Protein AF-A0AA38GXM6-F1 (afdb_monomer)

Sequence (173 aa):
MQRKKCAENCPLAPYFPADDPEKFEIVHRVFGTSNITKMLKSLDLTCLVLKSFNQEPRRSELKEQHMDVEDAKKQDTVKSLVYEATARMKDPVYGCTSVVNQLQEKITELESQLAATQEDLCNMFSQYDKLAFDFLMGTGSQDDHHVIPSIANTEQALYEEDPSLFWSPLWEA

pLDDT: mean 76.83, std 20.7, range [37.84, 98.0]

Nearest PDB structures (foldseek):
  6v4a-assembly1_E  TM=2.559E-01  e=4.379E-01  Desulfofustis sp. PB-SRB1
  6v4a-assembly1_B  TM=2.560E-01  e=5.604E-01  Desulfofustis sp. PB-SRB1

Organism: Taxus chinensis (NCBI:txid29808)

Structure (mmCIF, N/CA/C/O backbone):
data_AF-A0AA38GXM6-F1
#
_entry.id   AF-A0AA38GXM6-F1
#
loop_
_atom_site.group_PDB
_atom_site.id
_atom_site.type_symbol
_atom_site.label_atom_id
_atom_site.label_alt_id
_atom_site.label_comp_id
_atom_site.label_asym_id
_atom_site.label_entity_id
_atom_site.label_seq_id
_atom_site.pdbx_PDB_ins_code
_atom_site.Cartn_x
_atom_site.Cartn_y
_atom_site.Cartn_z
_atom_site.occupancy
_atom_site.B_iso_or_equiv
_atom_site.auth_seq_id
_atom_site.auth_comp_id
_atom_site.auth_asym_id
_atom_site.auth_atom_id
_atom_site.pdbx_PDB_model_num
ATOM 1 N N . MET A 1 1 ? 6.609 6.129 -21.019 1.00 62.03 1 MET A N 1
ATOM 2 C CA . MET A 1 1 ? 7.259 4.964 -21.673 1.00 62.03 1 MET A CA 1
ATOM 3 C C . MET A 1 1 ? 8.727 5.224 -21.990 1.00 62.03 1 MET A C 1
ATOM 5 O O . MET A 1 1 ? 9.062 6.312 -22.450 1.00 62.03 1 MET A O 1
ATOM 9 N N . GLN A 1 2 ? 9.601 4.233 -21.785 1.00 70.25 2 GLN A N 1
ATOM 10 C CA . GLN A 1 2 ? 10.976 4.315 -22.285 1.00 70.25 2 GLN A CA 1
ATOM 11 C C . GLN A 1 2 ? 11.001 3.997 -23.780 1.00 70.25 2 GLN A C 1
ATOM 13 O O . GLN A 1 2 ? 10.487 2.972 -24.205 1.00 70.25 2 GLN A O 1
ATOM 18 N N . ARG A 1 3 ? 11.634 4.856 -24.585 1.00 74.88 3 ARG A N 1
ATOM 19 C CA . ARG A 1 3 ? 11.785 4.651 -26.040 1.00 74.88 3 ARG A CA 1
ATOM 20 C C . ARG A 1 3 ? 12.883 3.635 -26.403 1.00 74.88 3 ARG A C 1
ATOM 22 O O . ARG A 1 3 ? 13.342 3.605 -27.540 1.00 74.88 3 ARG A O 1
ATOM 29 N N . LYS A 1 4 ? 13.353 2.841 -25.437 1.00 79.38 4 LYS A N 1
ATOM 30 C CA . LYS A 1 4 ? 14.380 1.813 -25.637 1.00 79.38 4 LYS A CA 1
ATOM 31 C C . LYS A 1 4 ? 13.706 0.460 -25.830 1.00 79.38 4 LYS A C 1
ATOM 33 O O . LYS A 1 4 ? 12.756 0.142 -25.124 1.00 79.38 4 LYS A O 1
ATOM 38 N N . LYS A 1 5 ? 14.216 -0.335 -26.772 1.00 80.44 5 LYS A N 1
ATOM 39 C CA . LYS A 1 5 ? 13.781 -1.725 -26.944 1.00 80.44 5 LYS A CA 1
ATOM 40 C C . LYS A 1 5 ? 14.176 -2.538 -25.706 1.00 80.44 5 LYS A C 1
ATOM 42 O O . LYS A 1 5 ? 15.284 -2.362 -25.198 1.00 80.44 5 LYS A O 1
ATOM 47 N N . CYS A 1 6 ? 13.282 -3.407 -25.233 1.00 82.44 6 CYS A N 1
ATOM 48 C CA . CYS A 1 6 ? 13.628 -4.377 -24.196 1.00 82.44 6 CYS A CA 1
ATOM 49 C C . CYS A 1 6 ? 14.636 -5.388 -24.757 1.00 82.44 6 CYS A C 1
ATOM 51 O O . CYS A 1 6 ? 14.491 -5.841 -25.891 1.00 82.44 6 CYS A O 1
ATOM 53 N N . ALA A 1 7 ? 15.657 -5.719 -23.965 1.00 85.12 7 ALA A N 1
ATOM 54 C CA . ALA A 1 7 ? 16.512 -6.867 -24.246 1.00 85.12 7 ALA A CA 1
ATOM 55 C C . ALA A 1 7 ? 15.719 -8.168 -24.038 1.00 85.12 7 ALA A C 1
ATOM 57 O O . ALA A 1 7 ? 14.748 -8.169 -23.280 1.00 85.12 7 ALA A O 1
ATOM 58 N N . GLU A 1 8 ? 16.163 -9.266 -24.657 1.00 82.00 8 GLU A N 1
ATOM 59 C CA . GLU A 1 8 ? 15.506 -10.582 -24.551 1.00 82.00 8 GLU A CA 1
ATOM 60 C C . GLU A 1 8 ? 15.342 -11.042 -23.089 1.00 82.00 8 GLU A C 1
ATOM 62 O O . GLU A 1 8 ? 14.318 -11.614 -22.741 1.00 82.00 8 GLU A O 1
ATOM 67 N N . ASN A 1 9 ? 16.275 -10.665 -22.204 1.00 86.00 9 ASN A N 1
ATOM 68 C CA . ASN A 1 9 ? 16.248 -10.978 -20.769 1.00 86.00 9 ASN A CA 1
ATOM 69 C C . ASN A 1 9 ? 15.983 -9.736 -19.899 1.00 86.00 9 ASN A C 1
ATOM 71 O O . ASN A 1 9 ? 16.732 -9.432 -18.967 1.00 86.00 9 ASN A O 1
ATOM 75 N N . CYS A 1 10 ? 14.957 -8.951 -20.233 1.00 87.88 10 CYS A N 1
ATOM 76 C CA . CYS A 1 10 ? 14.588 -7.782 -19.437 1.00 87.88 10 CYS A CA 1
ATOM 77 C C . CYS A 1 10 ? 14.055 -8.207 -18.050 1.00 87.88 10 CYS A C 1
ATOM 79 O O . CYS A 1 10 ? 13.019 -8.867 -17.987 1.00 87.88 10 CYS A O 1
ATOM 81 N N . PRO A 1 11 ? 14.669 -7.771 -16.930 1.00 86.69 11 PRO A N 1
ATOM 82 C CA . PRO A 1 11 ? 14.258 -8.193 -15.586 1.00 86.69 11 PRO A CA 1
ATOM 83 C C . PRO A 1 11 ? 12.898 -7.627 -15.153 1.00 86.69 11 PRO A C 1
ATOM 85 O O . PRO A 1 11 ? 12.370 -8.021 -14.123 1.00 86.69 11 PRO A O 1
ATOM 88 N N . LEU A 1 12 ? 12.348 -6.670 -15.904 1.00 89.88 12 LEU A N 1
ATOM 89 C CA . LEU A 1 12 ? 11.053 -6.051 -15.623 1.00 89.88 12 LEU A CA 1
ATOM 90 C C . LEU A 1 12 ? 9.917 -6.660 -16.454 1.00 89.88 12 LEU A C 1
ATOM 92 O O . LEU A 1 12 ? 8.762 -6.520 -16.068 1.00 89.88 12 LEU A O 1
ATOM 96 N N . ALA A 1 13 ? 10.225 -7.331 -17.570 1.00 90.19 13 ALA A N 1
ATOM 97 C CA . ALA A 1 13 ? 9.214 -7.813 -18.513 1.00 90.19 13 ALA A CA 1
ATOM 98 C C . ALA A 1 13 ? 8.182 -8.776 -17.892 1.00 90.19 13 ALA A C 1
ATOM 100 O O . ALA A 1 13 ? 7.000 -8.600 -18.181 1.00 90.19 13 ALA A O 1
ATOM 101 N N . PRO A 1 14 ? 8.556 -9.717 -17.000 1.00 91.31 14 PRO A N 1
ATOM 102 C CA . PRO A 1 14 ? 7.577 -10.603 -16.364 1.00 91.31 14 PRO A CA 1
ATOM 103 C C . PRO A 1 14 ? 6.567 -9.875 -15.465 1.00 91.31 14 PRO A C 1
ATOM 105 O O . PRO A 1 14 ? 5.453 -10.353 -15.281 1.00 91.31 14 PRO A O 1
ATOM 108 N N . TYR A 1 15 ? 6.942 -8.720 -14.904 1.00 91.94 15 TYR A N 1
ATOM 109 C CA . TYR A 1 15 ? 6.117 -7.986 -13.936 1.00 91.94 15 TYR A CA 1
ATOM 110 C C . TYR A 1 15 ? 5.392 -6.776 -14.547 1.00 91.94 15 TYR A C 1
ATOM 112 O O . TYR A 1 15 ? 4.468 -6.237 -13.939 1.00 91.94 15 TYR A O 1
ATOM 120 N N . PHE A 1 16 ? 5.802 -6.350 -15.745 1.00 92.75 16 PHE A N 1
ATOM 121 C CA . PHE A 1 16 ? 5.227 -5.230 -16.491 1.00 92.75 16 PHE A CA 1
ATOM 122 C C . PHE A 1 16 ? 4.929 -5.664 -17.938 1.00 92.75 16 PHE A C 1
ATOM 124 O O . PHE A 1 16 ? 5.702 -5.341 -18.847 1.00 92.75 16 PHE A O 1
ATOM 131 N N . PRO A 1 17 ? 3.839 -6.424 -18.161 1.00 91.06 17 PRO A N 1
ATOM 132 C CA . PRO A 1 17 ? 3.464 -6.896 -19.489 1.00 91.06 17 PRO A CA 1
ATOM 133 C C . PRO A 1 17 ? 3.032 -5.740 -20.399 1.00 91.06 17 PRO A C 1
ATOM 135 O O . PRO A 1 17 ? 2.558 -4.702 -19.939 1.00 91.06 17 PRO A O 1
ATOM 138 N N . ALA A 1 18 ? 3.161 -5.936 -21.712 1.00 89.00 18 ALA A N 1
ATOM 139 C CA . ALA A 1 18 ? 2.798 -4.924 -22.708 1.00 89.00 18 ALA A CA 1
ATOM 140 C C . ALA A 1 18 ? 1.288 -4.622 -22.758 1.00 89.00 18 ALA A C 1
ATOM 142 O O . ALA A 1 18 ? 0.909 -3.543 -23.210 1.00 89.00 18 ALA A O 1
ATOM 143 N N . ASP A 1 19 ? 0.454 -5.544 -22.269 1.00 93.44 19 ASP A N 1
ATOM 144 C CA . ASP A 1 19 ? -1.005 -5.399 -22.214 1.00 93.44 19 ASP A CA 1
ATOM 145 C C . ASP A 1 19 ? -1.462 -4.353 -21.186 1.00 93.44 19 ASP A C 1
ATOM 147 O O . ASP A 1 19 ? -2.580 -3.851 -21.269 1.00 93.44 19 ASP A O 1
ATOM 151 N N . ASP A 1 20 ? -0.595 -4.002 -20.230 1.00 91.19 20 ASP A N 1
ATOM 152 C CA . ASP A 1 20 ? -0.888 -3.034 -19.172 1.00 91.19 20 ASP A CA 1
ATOM 153 C C . ASP A 1 20 ? 0.246 -2.001 -19.022 1.00 91.19 20 ASP A C 1
ATOM 155 O O . ASP A 1 20 ? 1.047 -2.040 -18.076 1.00 91.19 20 ASP A O 1
ATOM 159 N N . PRO A 1 21 ? 0.359 -1.062 -19.980 1.00 91.94 21 PRO A N 1
ATOM 160 C CA . PRO A 1 21 ? 1.419 -0.061 -19.972 1.00 91.94 21 PRO A CA 1
ATOM 161 C C . PRO A 1 21 ? 1.263 0.976 -18.851 1.00 91.94 21 PRO A C 1
ATOM 163 O O . PRO A 1 21 ? 2.262 1.578 -18.439 1.00 91.94 21 PRO A O 1
ATOM 166 N N . GLU A 1 22 ? 0.041 1.188 -18.351 1.00 93.38 22 GLU A N 1
ATOM 167 C CA . GLU A 1 22 ? -0.257 2.190 -17.322 1.00 93.38 22 GLU A CA 1
ATOM 168 C C . GLU A 1 22 ? 0.436 1.856 -16.001 1.00 93.38 22 GLU A C 1
ATOM 170 O O . GLU A 1 22 ? 1.042 2.740 -15.384 1.00 93.38 22 GLU A O 1
ATOM 175 N N . LYS A 1 23 ? 0.450 0.573 -15.606 1.00 93.19 23 LYS A N 1
ATOM 176 C CA . LYS A 1 23 ? 1.189 0.111 -14.418 1.00 93.19 23 LYS A CA 1
ATOM 177 C C . LYS A 1 23 ? 2.644 0.553 -14.447 1.00 93.19 23 LYS A C 1
ATOM 179 O O . LYS A 1 23 ? 3.152 1.105 -13.470 1.00 93.19 23 LYS A O 1
ATOM 184 N N . PHE A 1 24 ? 3.324 0.324 -15.568 1.00 93.88 24 PHE A N 1
ATOM 185 C CA . PHE A 1 24 ? 4.723 0.713 -15.690 1.00 93.88 24 PHE A CA 1
ATOM 186 C C . PHE A 1 24 ? 4.885 2.231 -15.720 1.00 93.88 24 PHE A C 1
ATOM 188 O O . PHE A 1 24 ? 5.814 2.752 -15.109 1.00 93.88 24 PHE A O 1
ATOM 195 N N . GLU A 1 25 ? 3.999 2.956 -16.403 1.00 93.81 25 GLU A N 1
ATOM 196 C CA . GLU A 1 25 ? 4.067 4.413 -16.493 1.00 93.81 25 GLU A CA 1
ATOM 197 C C . GLU A 1 25 ? 3.964 5.096 -15.126 1.00 93.81 25 GLU A C 1
ATOM 199 O O . GLU A 1 25 ? 4.804 5.944 -14.803 1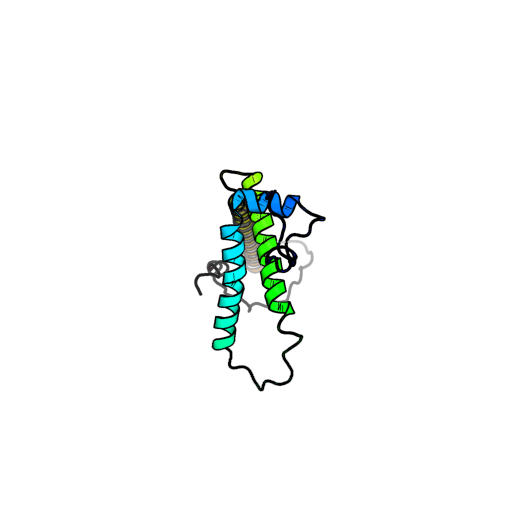.00 93.81 25 GLU A O 1
ATOM 204 N N . ILE A 1 26 ? 2.989 4.692 -14.312 1.00 95.12 26 ILE A N 1
ATOM 205 C CA . ILE A 1 26 ? 2.747 5.255 -12.980 1.00 95.12 26 ILE A CA 1
ATOM 206 C C . ILE A 1 26 ? 3.950 4.996 -12.065 1.00 95.12 26 ILE A C 1
ATOM 208 O O . ILE A 1 26 ? 4.509 5.931 -11.483 1.00 95.12 26 ILE A O 1
ATOM 212 N N . VAL A 1 27 ? 4.416 3.746 -11.991 1.00 96.38 27 VAL A N 1
ATOM 213 C CA . VAL A 1 27 ? 5.556 3.381 -11.134 1.00 96.38 27 VAL A CA 1
ATOM 214 C C . VAL A 1 27 ? 6.844 4.040 -11.626 1.00 96.38 27 VAL A C 1
ATOM 216 O O . VAL A 1 27 ? 7.626 4.557 -10.828 1.00 96.38 27 VAL A O 1
ATOM 219 N N . HIS A 1 28 ? 7.063 4.090 -12.941 1.00 95.19 28 HIS A N 1
ATOM 220 C CA . HIS A 1 28 ? 8.214 4.766 -13.532 1.00 95.19 28 HIS A CA 1
ATOM 221 C C . HIS A 1 28 ? 8.236 6.261 -13.214 1.00 95.19 28 HIS A C 1
ATOM 223 O O . HIS A 1 28 ? 9.307 6.807 -12.962 1.00 95.19 28 HIS A O 1
ATOM 229 N N . ARG A 1 29 ? 7.080 6.927 -13.222 1.00 95.12 29 ARG A N 1
ATOM 230 C CA . ARG A 1 29 ? 6.979 8.359 -12.930 1.00 95.12 29 ARG A CA 1
ATOM 231 C C . ARG A 1 29 ? 7.355 8.691 -11.486 1.00 95.12 29 ARG A C 1
ATOM 233 O O . ARG A 1 29 ? 7.991 9.714 -11.262 1.00 95.12 29 ARG A O 1
ATOM 240 N N . VAL A 1 30 ? 6.974 7.840 -10.536 1.00 96.50 30 VAL A N 1
ATOM 241 C CA . VAL A 1 30 ? 7.195 8.076 -9.100 1.00 96.50 30 VAL A CA 1
ATOM 242 C C . VAL A 1 30 ? 8.556 7.562 -8.633 1.00 96.50 30 VAL A C 1
ATOM 244 O O . VAL A 1 30 ? 9.269 8.264 -7.924 1.00 96.50 30 VAL A O 1
ATOM 247 N N . PHE A 1 31 ? 8.933 6.346 -9.029 1.00 95.81 31 PHE A N 1
ATOM 248 C CA . PHE A 1 31 ? 10.144 5.690 -8.533 1.00 95.81 31 PHE A CA 1
ATOM 249 C C . PHE A 1 31 ? 11.302 5.728 -9.532 1.00 95.81 31 PHE A C 1
ATOM 251 O O . PHE A 1 31 ? 12.460 5.737 -9.122 1.00 95.81 31 PHE A O 1
ATOM 258 N N . GLY A 1 32 ? 11.024 5.755 -10.836 1.00 94.62 32 GLY A N 1
ATOM 259 C CA . GLY A 1 32 ? 12.041 5.640 -11.883 1.00 94.62 32 GLY A CA 1
ATOM 260 C C . GLY A 1 32 ? 12.584 4.214 -12.050 1.00 94.62 32 GLY A C 1
ATOM 261 O O . GLY A 1 32 ? 12.679 3.431 -11.105 1.00 94.62 32 GLY A O 1
ATOM 262 N N . THR A 1 33 ? 13.003 3.854 -13.269 1.00 91.94 33 THR A N 1
ATOM 263 C CA . THR A 1 33 ? 13.425 2.471 -13.585 1.00 91.94 33 THR A CA 1
ATOM 264 C C . THR A 1 33 ? 14.599 1.967 -12.767 1.00 91.94 33 THR A C 1
ATOM 266 O O . THR A 1 33 ? 14.654 0.783 -12.437 1.00 91.94 33 THR A O 1
ATOM 269 N N . SER A 1 34 ? 15.552 2.844 -12.451 1.00 92.94 34 SER A N 1
ATOM 270 C CA . SER A 1 34 ? 16.747 2.462 -11.699 1.00 92.94 34 SER A CA 1
ATOM 271 C C . SER A 1 34 ? 16.391 2.011 -10.286 1.00 92.94 34 SER A C 1
ATOM 273 O O . SER A 1 34 ? 16.932 1.014 -9.818 1.00 92.94 34 SER A O 1
ATOM 275 N N . ASN A 1 35 ? 15.457 2.700 -9.628 1.00 94.88 35 ASN A N 1
ATOM 276 C CA . ASN A 1 35 ? 15.040 2.346 -8.275 1.00 94.88 35 ASN A CA 1
ATOM 277 C C . ASN A 1 35 ? 14.177 1.088 -8.284 1.00 94.88 35 ASN A C 1
ATOM 279 O O . ASN A 1 35 ? 14.442 0.192 -7.492 1.00 94.88 35 ASN A O 1
ATOM 283 N N . ILE A 1 36 ? 13.239 0.962 -9.232 1.00 94.06 36 ILE A N 1
ATOM 284 C CA . ILE A 1 36 ? 12.435 -0.263 -9.404 1.00 94.06 36 ILE A CA 1
ATOM 285 C C . ILE A 1 36 ? 13.353 -1.481 -9.561 1.00 94.06 36 ILE A C 1
ATOM 287 O O . ILE A 1 36 ? 13.223 -2.466 -8.842 1.00 94.06 36 ILE A O 1
ATOM 291 N N . THR A 1 37 ? 14.348 -1.386 -10.447 1.00 92.00 37 THR A N 1
ATOM 292 C CA . THR A 1 37 ? 15.298 -2.482 -10.691 1.00 92.00 37 THR A CA 1
ATOM 293 C C . THR A 1 37 ? 16.134 -2.803 -9.451 1.00 92.00 37 THR A C 1
ATOM 295 O O . THR A 1 37 ? 16.398 -3.972 -9.185 1.00 92.00 37 THR A O 1
ATOM 298 N N . LYS A 1 38 ? 16.566 -1.790 -8.685 1.00 92.50 38 LYS A N 1
ATOM 299 C CA . LYS A 1 38 ? 17.303 -1.997 -7.428 1.00 92.50 38 LYS A CA 1
ATOM 300 C C . LYS A 1 38 ? 16.444 -2.701 -6.376 1.00 92.50 38 LYS A C 1
ATOM 302 O O . LYS A 1 38 ? 16.920 -3.662 -5.788 1.00 92.50 38 LYS A O 1
ATOM 307 N N . MET A 1 39 ? 15.198 -2.262 -6.189 1.00 93.00 39 MET A N 1
ATOM 308 C CA . MET A 1 39 ? 14.267 -2.843 -5.215 1.00 93.00 39 MET A CA 1
ATOM 309 C C . MET A 1 39 ? 13.947 -4.306 -5.540 1.00 93.00 39 MET A C 1
ATOM 311 O O . MET A 1 39 ? 14.022 -5.159 -4.662 1.00 93.00 39 MET A O 1
ATOM 315 N N . LEU A 1 40 ? 13.689 -4.631 -6.811 1.00 90.69 40 LEU A N 1
ATOM 316 C CA . LEU A 1 40 ? 13.434 -6.020 -7.208 1.00 90.69 40 LEU A CA 1
ATOM 317 C C . LEU A 1 40 ? 14.670 -6.915 -7.050 1.00 90.69 40 LEU A C 1
ATOM 319 O O . LEU A 1 40 ? 14.536 -8.057 -6.630 1.00 90.69 40 LEU A O 1
ATOM 323 N N . LYS A 1 41 ? 15.875 -6.392 -7.312 1.00 87.62 41 LYS A N 1
ATOM 324 C CA . LYS A 1 41 ? 17.133 -7.128 -7.096 1.00 87.62 41 LYS A CA 1
ATOM 325 C C . LYS A 1 41 ? 17.483 -7.312 -5.619 1.00 87.62 41 LYS A C 1
ATOM 327 O O . LYS A 1 41 ? 18.144 -8.286 -5.277 1.00 87.62 41 LYS A O 1
ATOM 332 N N . SER A 1 42 ? 17.084 -6.395 -4.733 1.00 86.00 42 SER A N 1
ATOM 333 C CA . SER A 1 42 ? 17.354 -6.555 -3.297 1.00 86.00 42 SER A CA 1
ATOM 334 C C . SER A 1 42 ? 16.572 -7.710 -2.670 1.00 86.00 42 SER A C 1
ATOM 336 O O . SER A 1 42 ? 17.057 -8.303 -1.712 1.00 86.00 42 SER A O 1
ATOM 338 N N . LEU A 1 43 ? 15.419 -8.080 -3.235 1.00 82.12 43 LEU A N 1
ATOM 339 C CA . LEU A 1 43 ? 14.626 -9.219 -2.760 1.00 82.12 43 LEU A CA 1
ATOM 340 C C . LEU A 1 43 ? 15.352 -10.553 -2.959 1.00 82.12 43 LEU A C 1
ATOM 342 O O . LEU A 1 43 ? 15.276 -11.422 -2.089 1.00 82.12 43 LEU A O 1
ATOM 346 N N . ASP A 1 44 ? 16.116 -10.670 -4.045 1.00 73.50 44 ASP A N 1
ATOM 347 C CA . ASP A 1 44 ? 16.950 -11.843 -4.334 1.00 73.50 44 ASP A CA 1
ATOM 348 C C . ASP A 1 44 ? 17.989 -12.031 -3.223 1.00 73.50 44 ASP A C 1
ATOM 350 O O . ASP A 1 44 ? 18.203 -13.134 -2.723 1.00 73.50 44 ASP A O 1
ATOM 354 N N . LEU A 1 45 ? 18.576 -10.929 -2.743 1.00 66.50 45 LEU A N 1
ATOM 355 C CA . LEU A 1 45 ? 19.572 -10.939 -1.670 1.00 66.50 45 LEU A CA 1
ATOM 356 C C . LEU A 1 45 ? 18.954 -11.237 -0.299 1.00 66.50 45 LEU A C 1
ATOM 358 O O . LEU A 1 45 ? 19.492 -12.057 0.444 1.00 66.50 45 LEU A O 1
ATOM 362 N N . THR A 1 46 ? 17.818 -10.624 0.042 1.00 63.28 46 THR A N 1
ATOM 363 C CA . THR A 1 46 ? 17.135 -10.878 1.323 1.00 63.28 46 THR A CA 1
ATOM 364 C C . THR A 1 46 ? 16.684 -12.332 1.435 1.00 63.28 46 THR A C 1
ATOM 366 O O . THR A 1 46 ? 16.811 -12.942 2.498 1.00 63.28 46 THR A O 1
ATOM 369 N N . CYS A 1 47 ? 16.213 -12.929 0.337 1.00 58.78 47 CYS A N 1
ATOM 370 C CA . CYS A 1 47 ? 15.843 -14.337 0.344 1.00 58.78 47 CYS A CA 1
ATOM 371 C C . CYS A 1 47 ? 17.068 -15.250 0.521 1.00 58.78 47 CYS A C 1
ATOM 373 O O . CYS A 1 47 ? 16.964 -16.246 1.229 1.00 58.78 47 CYS A O 1
ATOM 375 N N . LEU A 1 48 ? 18.228 -14.911 -0.055 1.00 56.69 48 LEU A N 1
ATOM 376 C CA 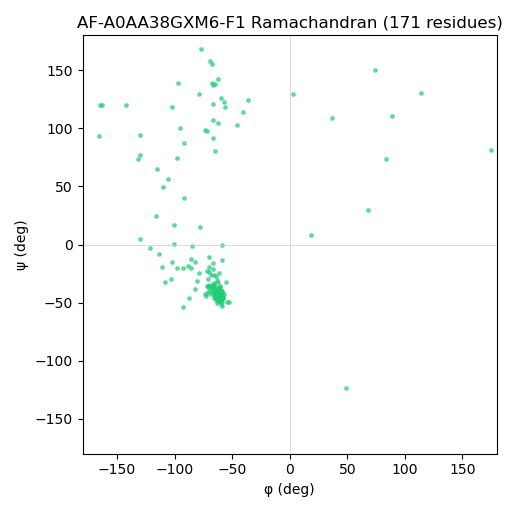. LEU A 1 48 ? 19.481 -15.655 0.146 1.00 56.69 48 LEU A CA 1
ATOM 377 C C . LEU A 1 48 ? 19.993 -15.579 1.594 1.00 56.69 48 LEU A C 1
ATOM 379 O O . LEU A 1 48 ? 20.470 -16.581 2.131 1.00 56.69 48 LEU A O 1
ATOM 383 N N . VAL A 1 49 ? 19.857 -14.423 2.251 1.00 58.78 49 VAL A N 1
ATOM 384 C CA . VAL A 1 49 ? 20.213 -14.267 3.671 1.00 58.78 49 VAL A CA 1
ATOM 385 C C . VAL A 1 49 ? 19.309 -15.134 4.552 1.00 58.78 49 VAL A C 1
ATOM 387 O O . VAL A 1 49 ? 19.817 -15.880 5.384 1.00 58.78 49 VAL A O 1
ATOM 390 N N . LEU A 1 50 ? 17.991 -15.135 4.323 1.00 57.78 50 LEU A N 1
ATOM 391 C CA . LEU A 1 50 ? 17.060 -15.996 5.070 1.00 57.78 50 LEU A CA 1
ATOM 392 C C . LEU A 1 50 ? 17.268 -17.501 4.800 1.00 57.78 50 LEU A C 1
ATOM 394 O O . LEU A 1 50 ? 17.123 -18.302 5.725 1.00 57.78 50 LEU A O 1
ATOM 398 N N . LYS A 1 51 ? 17.666 -17.884 3.576 1.00 60.78 51 LYS A N 1
ATOM 399 C CA . LYS A 1 51 ? 18.084 -19.261 3.227 1.00 60.78 51 LYS A CA 1
ATOM 400 C C . LYS A 1 51 ? 19.376 -19.677 3.957 1.00 60.78 51 LYS A C 1
ATOM 402 O O . LYS A 1 51 ? 19.581 -20.849 4.219 1.00 60.78 51 LYS A O 1
ATOM 407 N N . SER A 1 52 ? 20.241 -18.728 4.332 1.00 55.00 52 SER A N 1
ATOM 408 C CA . SER A 1 52 ? 21.508 -19.021 5.031 1.00 55.00 52 SER A CA 1
ATOM 409 C C . SER A 1 52 ? 21.334 -19.301 6.532 1.00 55.00 52 SER A C 1
ATOM 411 O O . SER A 1 52 ? 22.166 -19.988 7.119 1.00 55.00 52 SER A O 1
ATOM 413 N N . PHE A 1 53 ? 20.265 -18.787 7.155 1.00 61.78 53 PHE A N 1
ATOM 414 C CA . PHE A 1 53 ? 19.948 -19.020 8.574 1.00 61.78 53 PHE A CA 1
ATOM 415 C C . PHE A 1 53 ? 19.017 -20.216 8.814 1.00 61.78 53 PHE A C 1
ATOM 417 O O . PHE A 1 53 ? 19.000 -20.761 9.914 1.00 61.78 53 PHE A O 1
ATOM 424 N N . ASN A 1 54 ? 18.275 -20.654 7.796 1.00 54.84 54 ASN A N 1
ATOM 425 C CA . ASN A 1 54 ? 17.513 -21.897 7.846 1.00 54.84 54 ASN A CA 1
ATOM 426 C C . ASN A 1 54 ? 18.359 -23.002 7.214 1.00 54.84 54 ASN A C 1
ATOM 428 O O . ASN A 1 54 ? 18.459 -23.091 5.997 1.00 54.84 54 ASN A O 1
ATOM 432 N N . GLN A 1 55 ? 19.010 -23.827 8.031 1.00 53.12 55 GLN A N 1
ATOM 433 C CA . GLN A 1 55 ? 19.827 -24.929 7.529 1.00 53.12 55 GLN A CA 1
ATOM 434 C C . GLN A 1 55 ? 18.954 -25.928 6.741 1.00 53.12 55 GLN A C 1
ATOM 436 O O . GLN A 1 55 ? 18.191 -26.694 7.323 1.00 53.12 55 GLN A O 1
ATOM 441 N N . GLU A 1 56 ? 19.047 -25.900 5.408 1.00 51.03 56 GLU A N 1
ATOM 442 C CA . GLU A 1 56 ? 18.258 -26.752 4.508 1.00 51.03 56 GLU A CA 1
ATOM 443 C C . GLU A 1 56 ? 18.640 -28.253 4.626 1.00 51.03 56 GLU A C 1
ATOM 445 O O . GLU A 1 56 ? 19.833 -28.585 4.657 1.00 51.03 56 GLU A O 1
ATOM 450 N N . PRO A 1 57 ? 17.671 -29.198 4.614 1.00 52.59 57 PRO A N 1
ATOM 451 C CA . PRO A 1 57 ? 17.942 -30.625 4.450 1.00 52.59 57 PRO A CA 1
ATOM 452 C C . PRO A 1 57 ? 18.241 -31.010 2.979 1.00 52.59 57 PRO A C 1
ATOM 454 O O . PRO A 1 57 ? 18.091 -30.229 2.044 1.00 52.59 57 PRO A O 1
ATOM 457 N N . ARG A 1 58 ? 18.736 -32.242 2.780 1.00 49.69 58 ARG A N 1
ATOM 458 C CA . ARG A 1 58 ? 19.443 -32.773 1.588 1.00 49.69 58 ARG A CA 1
ATOM 459 C C . ARG A 1 58 ? 18.835 -32.468 0.194 1.00 49.69 58 ARG A C 1
ATOM 461 O O . ARG A 1 58 ? 17.959 -33.169 -0.291 1.00 49.69 58 ARG A O 1
ATOM 468 N N . ARG A 1 59 ? 19.460 -31.506 -0.491 1.00 54.50 59 ARG A N 1
ATOM 469 C CA . ARG A 1 59 ? 19.856 -31.326 -1.919 1.00 54.50 59 ARG A CA 1
ATOM 470 C C . ARG A 1 59 ? 19.268 -32.103 -3.129 1.00 54.50 59 ARG A C 1
ATOM 472 O O . ARG A 1 59 ? 19.827 -31.901 -4.206 1.00 54.50 59 ARG A O 1
ATOM 479 N N . SER A 1 60 ? 18.218 -32.924 -3.078 1.00 44.44 60 SER A N 1
ATOM 480 C CA . SER A 1 60 ? 17.765 -33.626 -4.310 1.00 44.44 60 SER A CA 1
ATOM 481 C C . SER A 1 60 ? 16.328 -33.408 -4.792 1.00 44.44 60 SER A C 1
ATOM 483 O O . SER A 1 60 ? 16.044 -33.854 -5.895 1.00 44.44 60 SER A O 1
ATOM 485 N N . GLU A 1 61 ? 15.460 -32.656 -4.100 1.00 51.78 61 GLU A N 1
ATOM 486 C CA . GLU A 1 61 ? 14.055 -32.468 -4.551 1.00 51.78 61 GLU A CA 1
ATOM 487 C C . GLU A 1 61 ? 13.544 -31.005 -4.606 1.00 51.78 61 GLU A C 1
ATOM 489 O O . GLU A 1 61 ? 12.403 -30.760 -4.974 1.00 51.78 61 GLU A O 1
ATOM 494 N N . LEU A 1 62 ? 14.379 -29.990 -4.346 1.00 53.06 62 LEU A N 1
ATOM 495 C CA . LEU A 1 62 ? 13.966 -28.569 -4.311 1.00 53.06 62 LEU A CA 1
ATOM 496 C C . LEU A 1 62 ? 14.427 -27.763 -5.541 1.00 53.06 62 LEU A C 1
ATOM 498 O O . LEU A 1 62 ? 15.134 -26.765 -5.408 1.00 53.06 62 LEU A O 1
ATOM 502 N N . LYS A 1 63 ? 14.077 -28.193 -6.758 1.00 50.09 63 LYS A N 1
ATOM 503 C CA . LYS A 1 63 ? 14.334 -27.385 -7.973 1.00 50.09 63 LYS A CA 1
ATOM 504 C C . LYS A 1 63 ? 13.097 -26.857 -8.694 1.00 50.09 63 LYS A C 1
ATOM 506 O O . LYS A 1 63 ? 13.272 -25.984 -9.533 1.00 50.09 63 LYS A O 1
ATOM 511 N N . GLU A 1 64 ? 11.889 -27.271 -8.320 1.00 46.75 64 GLU A N 1
ATOM 512 C CA . GLU A 1 64 ? 10.660 -26.704 -8.905 1.00 46.75 64 GLU A CA 1
ATOM 513 C C . GLU A 1 64 ? 9.869 -25.802 -7.948 1.00 46.75 64 GLU A C 1
ATOM 515 O O . GLU A 1 64 ? 9.360 -24.787 -8.392 1.00 46.75 64 GLU A O 1
ATOM 520 N N . GLN A 1 65 ? 9.862 -26.040 -6.631 1.00 46.31 65 GLN A N 1
ATOM 521 C CA . GLN A 1 65 ? 9.073 -25.208 -5.696 1.00 46.31 65 GLN A CA 1
ATOM 522 C C . GLN A 1 65 ? 9.756 -23.923 -5.194 1.00 46.31 65 GLN A C 1
ATOM 524 O O . GLN A 1 65 ? 9.108 -23.067 -4.597 1.00 46.31 65 GLN A O 1
ATOM 529 N N . HIS A 1 66 ? 11.065 -23.761 -5.403 1.00 51.09 66 HIS A N 1
ATOM 530 C CA . HIS A 1 66 ? 11.814 -22.606 -4.878 1.00 51.09 66 HIS A CA 1
ATOM 531 C C . HIS A 1 66 ? 11.811 -21.393 -5.813 1.00 51.09 66 HIS A C 1
ATOM 533 O O . HIS A 1 66 ? 12.106 -20.282 -5.378 1.00 51.09 66 HIS A O 1
ATOM 539 N N . MET A 1 67 ? 11.500 -21.606 -7.096 1.00 42.81 67 MET A N 1
ATOM 540 C CA . MET A 1 67 ? 11.502 -20.555 -8.117 1.00 42.81 67 MET A CA 1
ATOM 541 C C . MET A 1 67 ? 10.209 -19.722 -8.069 1.00 42.81 67 MET A C 1
ATOM 543 O O . MET A 1 67 ? 10.259 -18.508 -8.242 1.00 42.81 67 MET A O 1
ATOM 547 N N . ASP A 1 68 ? 9.084 -20.336 -7.684 1.00 55.78 68 ASP A N 1
ATOM 548 C CA . ASP A 1 68 ? 7.783 -19.661 -7.581 1.00 55.78 68 ASP A CA 1
ATOM 549 C C . ASP A 1 68 ? 7.710 -18.654 -6.423 1.00 55.78 68 ASP A C 1
ATOM 551 O O . ASP A 1 68 ? 7.091 -17.598 -6.541 1.00 55.78 68 ASP A O 1
ATOM 555 N N . VAL A 1 69 ? 8.360 -18.946 -5.291 1.00 66.38 69 VAL A N 1
ATOM 556 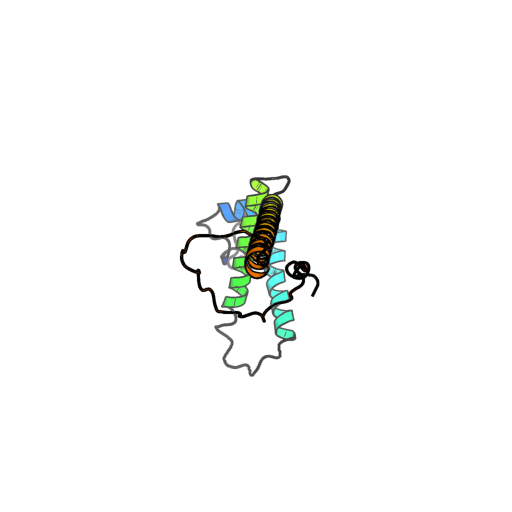C CA . VAL A 1 69 ? 8.283 -18.094 -4.090 1.00 66.38 69 VAL A CA 1
ATOM 557 C C . VAL A 1 69 ? 9.055 -16.783 -4.275 1.00 66.38 69 VAL A C 1
ATOM 559 O O . VAL A 1 69 ? 8.642 -15.735 -3.772 1.00 66.38 69 VAL A O 1
ATOM 562 N N . GLU A 1 70 ? 10.180 -16.819 -4.989 1.00 71.88 70 GLU A N 1
ATOM 563 C CA . GLU A 1 70 ? 11.007 -15.635 -5.253 1.00 71.88 70 GLU A CA 1
ATOM 564 C C . GLU A 1 70 ? 10.321 -14.692 -6.251 1.00 71.88 70 GLU A C 1
ATOM 566 O O . GLU A 1 70 ? 10.255 -13.479 -6.024 1.00 71.88 70 GLU A O 1
ATOM 571 N N . ASP A 1 71 ? 9.707 -15.255 -7.293 1.00 81.06 71 ASP A N 1
ATOM 572 C CA . ASP A 1 71 ? 8.920 -14.490 -8.256 1.00 81.06 71 ASP A CA 1
ATOM 573 C C . ASP A 1 71 ? 7.605 -13.969 -7.667 1.00 81.06 71 ASP A C 1
ATOM 575 O O . ASP A 1 71 ? 7.237 -12.826 -7.945 1.00 81.06 71 ASP A O 1
ATOM 579 N N . ALA A 1 72 ? 6.941 -14.722 -6.784 1.00 85.00 72 ALA A N 1
ATOM 580 C CA . ALA A 1 72 ? 5.754 -14.250 -6.069 1.00 85.00 72 ALA A CA 1
ATOM 581 C C . ALA A 1 72 ? 6.058 -13.010 -5.211 1.00 85.00 72 ALA A C 1
ATOM 583 O O . ALA A 1 72 ? 5.341 -12.011 -5.282 1.00 85.00 72 ALA A O 1
ATOM 584 N N . LYS A 1 73 ? 7.178 -13.004 -4.473 1.00 85.88 73 LYS A N 1
ATOM 585 C CA . LYS A 1 73 ? 7.603 -11.831 -3.684 1.00 85.88 73 LYS A CA 1
ATOM 586 C C . LYS A 1 73 ? 7.891 -10.614 -4.559 1.00 85.88 73 LYS A C 1
ATOM 588 O O . LYS A 1 73 ? 7.558 -9.487 -4.182 1.00 85.88 73 LYS A O 1
ATOM 593 N N . LYS A 1 74 ? 8.500 -10.818 -5.730 1.00 90.38 74 LYS A N 1
ATOM 594 C CA . LYS A 1 74 ? 8.712 -9.742 -6.709 1.00 90.38 74 LYS A CA 1
ATOM 595 C C . LYS A 1 74 ? 7.393 -9.222 -7.258 1.00 90.38 74 LYS A C 1
ATOM 597 O O . LYS A 1 74 ? 7.219 -8.007 -7.326 1.00 90.38 74 LYS A O 1
ATOM 602 N N . GLN A 1 75 ? 6.452 -10.105 -7.588 1.00 91.69 75 GLN A N 1
ATOM 603 C CA . GLN A 1 75 ? 5.111 -9.716 -8.023 1.00 91.69 75 GLN A CA 1
ATOM 604 C C . GLN A 1 75 ? 4.392 -8.890 -6.954 1.00 91.69 75 GLN A C 1
ATOM 606 O O . GLN A 1 75 ? 3.862 -7.825 -7.268 1.00 91.69 75 GLN A O 1
ATOM 611 N N . ASP A 1 76 ? 4.416 -9.323 -5.695 1.00 92.12 76 ASP A N 1
ATOM 612 C CA . ASP A 1 76 ? 3.791 -8.589 -4.592 1.00 92.12 76 ASP A CA 1
ATOM 613 C C . ASP A 1 76 ? 4.468 -7.243 -4.343 1.00 92.12 76 ASP A C 1
ATOM 615 O O . ASP A 1 76 ? 3.796 -6.230 -4.152 1.00 92.12 76 ASP A O 1
ATOM 619 N N . THR A 1 77 ? 5.792 -7.189 -4.469 1.00 93.88 77 THR A N 1
ATOM 620 C CA . THR A 1 77 ? 6.524 -5.920 -4.417 1.00 93.88 77 THR A CA 1
ATOM 621 C C . THR A 1 77 ? 6.082 -4.982 -5.535 1.00 93.88 77 THR A C 1
ATOM 623 O O . THR A 1 77 ? 5.817 -3.809 -5.279 1.00 93.88 77 THR A O 1
ATOM 626 N N . VAL A 1 78 ? 5.943 -5.474 -6.771 1.00 95.69 78 VAL A N 1
ATOM 627 C CA . VAL A 1 78 ? 5.437 -4.655 -7.883 1.00 95.69 78 VAL A CA 1
ATOM 628 C C . VAL A 1 78 ? 4.014 -4.170 -7.613 1.00 95.69 78 VAL A C 1
ATOM 630 O O . VAL A 1 78 ? 3.741 -2.995 -7.855 1.00 95.69 78 VAL A O 1
ATOM 633 N N . LYS A 1 79 ? 3.124 -5.002 -7.056 1.00 95.38 79 LYS A N 1
ATOM 634 C CA . LYS A 1 79 ? 1.769 -4.571 -6.662 1.00 95.38 79 LYS A CA 1
ATOM 635 C C . LYS A 1 79 ? 1.817 -3.424 -5.648 1.00 95.38 79 LYS A C 1
ATOM 637 O O . LYS A 1 79 ? 1.129 -2.423 -5.843 1.00 95.38 79 LYS A O 1
ATOM 642 N N . SER A 1 80 ? 2.666 -3.528 -4.625 1.00 96.94 80 SER A N 1
ATOM 643 C CA . SER A 1 80 ? 2.856 -2.469 -3.625 1.00 96.94 80 SER A CA 1
ATOM 644 C C . SER A 1 80 ? 3.396 -1.178 -4.243 1.00 96.94 80 SER A C 1
ATOM 646 O O . SER A 1 80 ? 2.874 -0.099 -3.968 1.00 96.94 80 SER A O 1
ATOM 648 N N . LEU A 1 81 ? 4.375 -1.276 -5.149 1.00 97.31 81 LEU A N 1
ATOM 649 C CA . LEU A 1 81 ? 4.908 -0.118 -5.875 1.00 97.31 81 LEU A CA 1
ATOM 650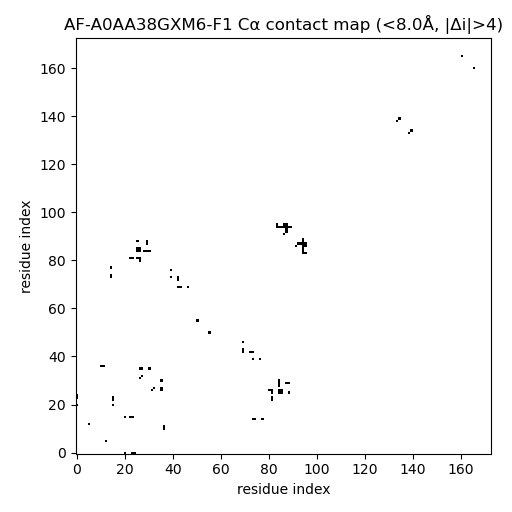 C C . LEU A 1 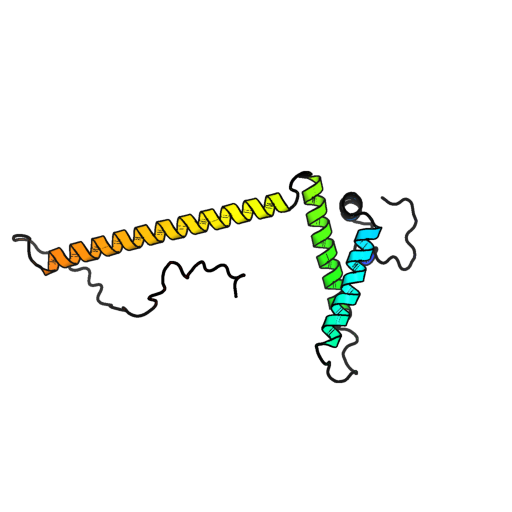81 ? 3.844 0.555 -6.751 1.00 97.31 81 LEU A C 1
ATOM 652 O O . LEU A 1 81 ? 3.762 1.783 -6.781 1.00 97.31 81 LEU A O 1
ATOM 656 N N . VAL A 1 82 ? 3.021 -0.227 -7.459 1.00 97.12 82 VAL A N 1
ATOM 657 C CA . VAL A 1 82 ? 1.903 0.293 -8.265 1.00 97.12 82 VAL A CA 1
ATOM 658 C C . VAL A 1 82 ? 0.896 1.013 -7.376 1.00 97.12 82 VAL A C 1
ATOM 660 O O . VAL A 1 82 ? 0.498 2.134 -7.703 1.00 97.12 82 VAL A O 1
ATOM 663 N N . TYR A 1 83 ? 0.513 0.413 -6.248 1.00 97.81 83 TYR A N 1
ATOM 664 C CA . TYR A 1 83 ? -0.402 1.029 -5.290 1.00 97.81 83 TYR A CA 1
ATOM 665 C C . TYR A 1 83 ? 0.143 2.363 -4.762 1.00 97.81 83 TYR A C 1
ATOM 667 O O . TYR A 1 83 ? -0.528 3.390 -4.880 1.00 97.81 83 TYR A O 1
ATOM 675 N N . GLU A 1 84 ? 1.377 2.380 -4.252 1.00 97.81 84 GLU A N 1
ATOM 676 C CA . GLU A 1 84 ? 1.992 3.579 -3.674 1.00 97.81 84 GLU A CA 1
ATOM 677 C C . GLU A 1 84 ? 2.170 4.691 -4.714 1.00 97.81 84 GLU A C 1
ATOM 679 O O . GLU A 1 84 ? 1.843 5.852 -4.453 1.00 97.81 84 GLU A O 1
ATOM 684 N N . ALA A 1 85 ? 2.636 4.349 -5.920 1.00 98.00 85 ALA A N 1
ATOM 685 C CA . ALA A 1 85 ? 2.772 5.322 -6.996 1.00 98.00 85 ALA A CA 1
ATOM 686 C C . ALA A 1 85 ? 1.413 5.890 -7.418 1.00 98.00 85 ALA A C 1
ATOM 688 O O . ALA A 1 85 ? 1.287 7.098 -7.613 1.00 98.00 85 ALA A O 1
ATOM 689 N N . THR A 1 86 ? 0.381 5.049 -7.501 1.00 97.38 86 THR A N 1
ATOM 690 C CA . THR A 1 86 ? -0.986 5.493 -7.805 1.00 97.38 86 THR A CA 1
ATOM 691 C C . THR A 1 86 ? -1.517 6.426 -6.719 1.00 97.38 86 THR A C 1
ATOM 693 O O . THR A 1 86 ? -2.131 7.445 -7.034 1.00 97.38 86 THR A O 1
ATOM 696 N N . ALA A 1 87 ? -1.254 6.120 -5.448 1.00 97.75 87 ALA A N 1
ATOM 697 C CA . ALA A 1 87 ? -1.645 6.973 -4.334 1.00 97.75 87 ALA A CA 1
ATOM 698 C C . ALA A 1 87 ? -0.945 8.339 -4.406 1.00 97.75 87 ALA A C 1
ATOM 700 O O . ALA A 1 87 ? -1.626 9.356 -4.347 1.00 97.75 87 ALA A O 1
ATOM 701 N N . ARG A 1 88 ? 0.374 8.385 -4.647 1.00 97.25 88 ARG A N 1
ATOM 702 C CA . ARG A 1 88 ? 1.120 9.649 -4.839 1.00 97.25 88 ARG A CA 1
ATOM 703 C C . ARG A 1 88 ? 0.669 10.450 -6.060 1.00 97.25 88 ARG A C 1
ATOM 705 O O . ARG A 1 88 ? 0.751 11.671 -6.067 1.00 97.25 88 ARG A O 1
ATOM 712 N N . MET A 1 89 ? 0.204 9.772 -7.106 1.00 96.06 89 MET A N 1
ATOM 713 C CA . MET A 1 89 ? -0.358 10.430 -8.285 1.00 96.06 89 MET A CA 1
ATOM 714 C C . MET A 1 89 ? -1.704 11.105 -7.992 1.00 96.06 89 MET A C 1
ATOM 716 O O . MET A 1 89 ? -1.984 12.154 -8.570 1.00 96.06 89 MET A O 1
ATOM 720 N N . LYS A 1 90 ? -2.527 10.512 -7.117 1.00 95.94 90 LYS A N 1
ATOM 721 C CA . LYS A 1 90 ? -3.830 11.056 -6.695 1.00 95.94 90 LYS A CA 1
ATOM 722 C C . LYS A 1 90 ? -3.699 12.112 -5.596 1.00 95.94 90 LYS A C 1
ATOM 724 O O . LYS A 1 90 ? -4.419 13.101 -5.620 1.00 95.94 90 LYS A O 1
ATOM 729 N N . ASP A 1 91 ? -2.775 11.898 -4.668 1.00 96.88 91 ASP A N 1
ATOM 730 C CA . ASP A 1 91 ? -2.459 12.785 -3.554 1.00 96.88 91 ASP A CA 1
ATOM 731 C C . ASP A 1 91 ? -0.938 13.013 -3.512 1.00 96.88 91 ASP A C 1
ATOM 733 O O . ASP A 1 91 ? -0.198 12.211 -2.933 1.00 96.88 91 ASP A O 1
ATOM 737 N N . PRO A 1 92 ? -0.445 14.097 -4.138 1.00 96.31 92 PRO A N 1
ATOM 738 C CA . PRO A 1 92 ? 0.983 14.398 -4.179 1.00 96.31 92 PRO A CA 1
ATOM 739 C C . PRO A 1 92 ? 1.598 14.757 -2.825 1.00 96.31 92 PRO A C 1
ATOM 741 O O . PRO A 1 92 ? 2.824 14.769 -2.717 1.00 96.31 92 PRO A O 1
ATOM 744 N N . VAL A 1 93 ? 0.781 15.090 -1.820 1.00 97.00 93 VAL A N 1
ATOM 745 C CA . VAL A 1 93 ? 1.262 15.533 -0.507 1.00 97.00 93 VAL A CA 1
ATOM 746 C C . VAL A 1 93 ? 1.378 14.339 0.433 1.00 97.00 93 VAL A C 1
ATOM 748 O O . VAL A 1 93 ? 2.452 14.099 0.982 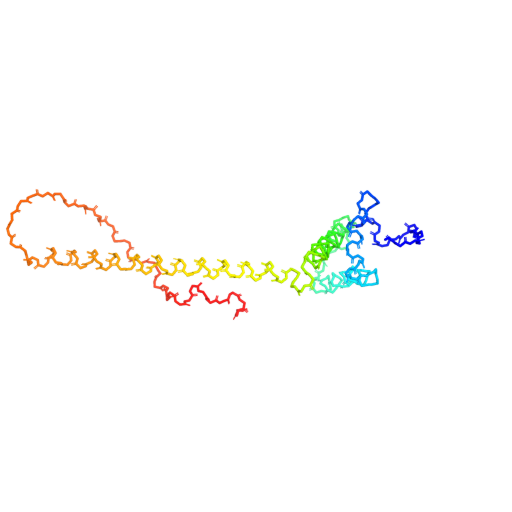1.00 97.00 93 VAL A O 1
ATOM 751 N N . TYR A 1 94 ? 0.303 13.565 0.588 1.00 96.44 94 TYR A N 1
ATOM 752 C CA . TYR A 1 94 ? 0.240 12.483 1.572 1.00 96.44 94 TYR A CA 1
ATOM 753 C C . TYR A 1 94 ? 0.210 11.086 0.946 1.00 96.44 94 TYR A C 1
ATOM 755 O O . TYR A 1 94 ? 0.554 10.121 1.623 1.00 96.44 94 TYR A O 1
ATOM 763 N N . GLY A 1 95 ? -0.143 10.935 -0.333 1.00 97.06 95 GLY A N 1
ATOM 764 C CA . GLY A 1 95 ? -0.135 9.647 -1.031 1.00 97.06 95 GLY A CA 1
ATOM 765 C C . GLY A 1 95 ? -0.834 8.526 -0.251 1.00 97.06 95 GLY A C 1
ATOM 766 O O . GLY A 1 95 ? -2.000 8.633 0.121 1.00 97.06 95 GLY A O 1
ATOM 767 N N . CYS A 1 96 ? -0.118 7.429 0.011 1.00 96.62 96 CYS A N 1
ATOM 768 C CA . CYS A 1 96 ? -0.640 6.313 0.806 1.00 96.62 96 CYS A CA 1
ATOM 769 C C . CYS A 1 96 ? -0.760 6.632 2.307 1.00 96.62 96 CYS A C 1
ATOM 771 O O . CYS A 1 96 ? -1.588 6.021 2.980 1.00 96.62 96 CYS A O 1
ATOM 773 N N . THR A 1 97 ? -0.006 7.606 2.824 1.00 97.25 97 THR A N 1
ATOM 774 C CA . THR A 1 97 ? -0.069 8.038 4.228 1.00 97.25 97 THR A CA 1
ATOM 775 C C . THR A 1 97 ? -1.446 8.594 4.582 1.00 97.25 97 THR A C 1
ATOM 777 O O . THR A 1 97 ? -1.914 8.369 5.691 1.00 97.25 97 THR A O 1
ATOM 780 N N . SER A 1 98 ? -2.142 9.235 3.634 1.00 96.75 98 SER A N 1
ATOM 781 C CA . SER A 1 98 ? -3.532 9.678 3.833 1.00 96.75 98 SER A CA 1
ATOM 782 C C . SER A 1 98 ? -4.467 8.504 4.146 1.00 96.75 98 SER A C 1
ATOM 784 O O . SER A 1 98 ? -5.289 8.588 5.054 1.00 96.75 98 SER A O 1
ATOM 786 N N . VAL A 1 99 ? -4.303 7.375 3.447 1.00 96.56 99 VAL A N 1
ATOM 787 C CA . VAL 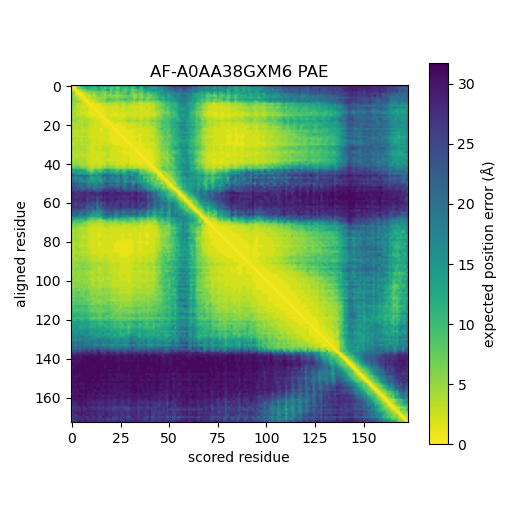A 1 99 ? -5.100 6.159 3.684 1.00 96.56 99 VAL A CA 1
ATOM 788 C C . VAL A 1 99 ? -4.758 5.541 5.036 1.00 96.56 99 VAL A C 1
ATOM 790 O O . VAL A 1 99 ? -5.662 5.153 5.768 1.00 96.56 99 VAL A O 1
ATOM 793 N N . VAL A 1 100 ? -3.469 5.481 5.387 1.00 96.62 100 VAL A N 1
ATOM 794 C CA . VAL A 1 100 ? -3.025 4.997 6.704 1.00 96.62 100 VAL A CA 1
ATOM 795 C C . VAL A 1 100 ? -3.634 5.846 7.819 1.00 96.62 100 VAL A C 1
ATOM 797 O O . VAL A 1 100 ? -4.204 5.293 8.751 1.00 96.62 100 VAL A O 1
ATOM 800 N N . ASN A 1 101 ? -3.589 7.173 7.693 1.00 97.31 101 ASN A N 1
ATOM 801 C CA . ASN A 1 101 ? -4.161 8.083 8.681 1.00 97.31 101 ASN A CA 1
ATOM 802 C C . ASN A 1 101 ? -5.678 7.893 8.831 1.00 97.31 101 ASN A C 1
ATOM 804 O O . ASN A 1 101 ? -6.168 7.755 9.942 1.00 97.31 101 ASN A O 1
ATOM 808 N N . GLN A 1 102 ? -6.416 7.800 7.721 1.00 96.94 102 GLN A N 1
ATOM 809 C CA . GLN A 1 102 ? -7.862 7.538 7.755 1.00 96.94 102 GLN A CA 1
ATOM 810 C C . GLN A 1 102 ? -8.207 6.201 8.423 1.00 96.94 102 GLN A C 1
ATOM 812 O O . GLN A 1 102 ? -9.234 6.077 9.088 1.00 96.94 102 GLN A O 1
ATOM 817 N N . LEU A 1 103 ? -7.383 5.171 8.214 1.00 96.94 103 LEU A N 1
ATOM 818 C CA . LEU A 1 103 ? -7.567 3.886 8.885 1.00 96.94 103 LEU A CA 1
ATOM 819 C C . LEU A 1 103 ? -7.256 3.996 10.378 1.00 96.94 103 LEU A C 1
ATOM 821 O O . LEU A 1 103 ? -8.010 3.452 11.177 1.00 96.94 103 LEU A O 1
ATOM 825 N N . GLN A 1 104 ? -6.214 4.738 10.749 1.00 97.06 104 GLN A N 1
ATOM 826 C CA . GLN A 1 104 ? -5.881 4.990 12.147 1.00 97.06 104 GLN A CA 1
ATOM 827 C C . GLN A 1 104 ? -7.002 5.752 12.870 1.00 97.06 104 GLN A C 1
ATOM 829 O O . GLN A 1 104 ? -7.389 5.360 13.963 1.00 97.06 104 GLN A O 1
ATOM 834 N N . GLU A 1 105 ? -7.588 6.772 12.238 1.00 97.25 105 GLU A N 1
ATOM 835 C CA . GLU A 1 105 ? -8.744 7.503 12.777 1.00 97.25 105 GLU A CA 1
ATOM 836 C C . GLU A 1 105 ? -9.944 6.578 13.016 1.00 97.25 105 GLU A C 1
ATOM 838 O O . GLU A 1 105 ? -10.600 6.670 14.049 1.00 97.25 105 GLU A O 1
ATOM 843 N N . LYS A 1 106 ? -10.213 5.640 12.097 1.00 97.75 106 LYS A N 1
ATOM 844 C CA . LYS A 1 106 ? -11.287 4.649 12.271 1.00 97.75 106 LYS A CA 1
ATOM 845 C C . LYS A 1 106 ? -11.009 3.653 13.388 1.00 97.75 106 LYS A C 1
ATOM 847 O O . LYS A 1 106 ? -11.952 3.249 14.059 1.00 97.75 106 LYS A O 1
ATOM 852 N N . ILE A 1 107 ? -9.755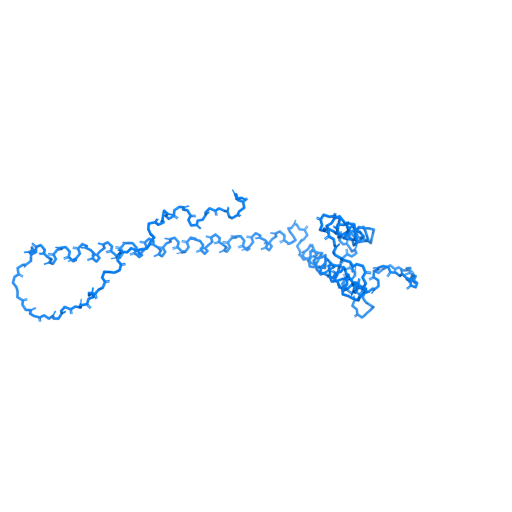 3.236 13.557 1.00 97.19 107 ILE A N 1
ATOM 853 C CA . ILE A 1 107 ? -9.352 2.383 14.679 1.00 97.19 107 ILE A CA 1
ATOM 854 C C . ILE A 1 107 ? -9.654 3.118 15.986 1.00 97.19 107 ILE A C 1
ATOM 856 O O . ILE A 1 107 ? -10.402 2.594 16.802 1.00 97.19 107 ILE A O 1
ATOM 860 N N . THR A 1 108 ? -9.201 4.366 16.117 1.00 95.12 108 THR A N 1
ATOM 861 C CA . THR A 1 108 ? -9.440 5.187 17.312 1.00 95.12 108 THR A CA 1
ATOM 862 C C . THR A 1 108 ? -10.924 5.471 17.563 1.00 95.12 108 THR A C 1
ATOM 864 O O . THR A 1 108 ? -11.373 5.448 18.706 1.00 95.12 108 THR A O 1
ATOM 867 N N . GLU A 1 109 ? -11.717 5.696 16.516 1.00 96.56 109 GLU A N 1
ATOM 868 C CA . GLU A 1 109 ? -13.169 5.856 16.648 1.00 96.56 109 GLU A CA 1
ATOM 869 C C . GLU A 1 109 ? -13.829 4.585 17.198 1.00 96.56 109 GLU A C 1
ATOM 871 O O . GLU A 1 109 ? -14.606 4.640 18.150 1.00 96.56 109 GLU A O 1
ATOM 876 N N . LEU A 1 110 ? -13.507 3.424 16.620 1.00 96.69 110 LEU A N 1
ATOM 877 C CA . LEU A 1 110 ? -14.070 2.149 17.065 1.00 96.69 110 LEU A CA 1
ATOM 878 C C . LEU A 1 110 ? -13.612 1.790 18.483 1.00 96.69 110 LEU A C 1
ATOM 880 O O . LEU A 1 110 ? -14.412 1.288 19.270 1.00 96.69 110 LEU A O 1
ATOM 884 N N . GLU A 1 111 ? -12.362 2.090 18.825 1.00 95.25 111 GLU A N 1
ATOM 885 C CA . GLU A 1 111 ? -11.828 1.986 20.185 1.00 95.25 111 GLU A CA 1
ATOM 886 C C . GLU A 1 111 ? -12.639 2.840 21.172 1.00 95.25 111 GLU A C 1
ATOM 888 O O . GLU A 1 111 ? -13.049 2.347 22.225 1.00 95.25 111 GLU A O 1
ATOM 893 N N . SER A 1 112 ? -12.948 4.091 20.812 1.00 93.44 112 SER A N 1
ATOM 894 C CA . SER A 1 112 ? -13.765 4.987 21.639 1.00 93.44 112 SER A CA 1
ATOM 895 C C . SER A 1 112 ? -15.198 4.481 21.812 1.00 93.44 112 SER A C 1
ATOM 897 O O . SER A 1 112 ? -15.756 4.578 22.906 1.00 93.44 112 SER A O 1
ATOM 899 N N . GLN A 1 113 ? -15.812 3.946 20.753 1.00 96.81 113 GLN A N 1
ATOM 900 C CA . GLN A 1 113 ? -17.160 3.377 20.829 1.00 96.81 113 GLN A CA 1
ATOM 901 C C . GLN A 1 113 ? -17.190 2.138 21.724 1.00 96.81 113 GLN A C 1
ATOM 903 O O . GLN A 1 113 ? -18.104 1.991 22.535 1.00 96.81 113 GLN A O 1
ATOM 908 N N . LEU A 1 114 ? -16.177 1.272 21.621 1.00 94.81 114 LEU A N 1
ATOM 909 C CA . LEU A 1 114 ? -16.050 0.111 22.495 1.00 94.81 114 LEU A CA 1
ATOM 910 C C . LEU A 1 114 ? -15.984 0.552 23.962 1.00 94.81 114 LEU A C 1
ATOM 912 O O . LEU A 1 114 ? -16.772 0.064 24.768 1.00 94.81 114 LEU A O 1
ATOM 916 N N . ALA A 1 115 ? -15.125 1.522 24.285 1.00 91.56 115 ALA A N 1
ATOM 917 C CA . ALA A 1 115 ? -14.993 2.049 25.641 1.00 91.56 115 ALA A CA 1
ATOM 918 C C . ALA A 1 115 ? -16.315 2.633 26.177 1.00 91.56 115 ALA A C 1
ATOM 920 O O . ALA A 1 115 ? -16.710 2.323 27.300 1.00 91.56 115 ALA A O 1
ATOM 921 N N . ALA A 1 116 ? -17.043 3.403 25.360 1.00 93.75 116 ALA A N 1
ATOM 922 C CA . ALA A 1 116 ? -18.340 3.963 25.747 1.00 93.75 116 ALA A CA 1
ATOM 923 C C . ALA A 1 116 ? -19.386 2.869 26.025 1.00 93.75 116 ALA A C 1
ATOM 925 O O . ALA A 1 116 ? -20.054 2.890 27.054 1.00 93.75 116 ALA A O 1
ATOM 926 N N . THR A 1 117 ? -19.492 1.863 25.149 1.00 92.69 117 THR A N 1
ATOM 927 C CA . THR A 1 117 ? -20.436 0.749 25.361 1.00 92.69 117 THR A CA 1
ATOM 928 C C . THR A 1 117 ? -20.083 -0.101 26.581 1.00 92.69 117 THR A C 1
ATOM 930 O O . THR A 1 117 ? -20.977 -0.596 27.266 1.00 92.69 117 THR A O 1
ATOM 933 N N . GLN A 1 118 ? -18.791 -0.263 26.880 1.00 93.56 118 GLN A N 1
ATOM 934 C CA . GLN A 1 118 ? -18.328 -0.939 28.090 1.00 93.56 118 GLN A CA 1
ATOM 935 C C . GLN A 1 118 ? -18.722 -0.157 29.349 1.00 93.56 118 GLN A C 1
ATOM 937 O O . GLN A 1 118 ? -19.214 -0.757 30.306 1.00 93.56 118 GLN A O 1
ATOM 942 N N . GLU A 1 119 ? -18.567 1.169 29.343 1.00 95.62 119 GLU A N 1
ATOM 943 C CA . GLU A 1 119 ? -19.015 2.035 30.438 1.00 95.62 119 GLU A CA 1
ATOM 944 C C . GLU A 1 119 ? -20.537 1.960 30.630 1.00 95.62 119 GLU A C 1
ATOM 946 O O . GLU A 1 119 ? -21.008 1.764 31.754 1.00 95.62 119 GLU A O 1
ATOM 951 N N . ASP A 1 120 ? -21.309 2.037 29.543 1.00 94.94 120 ASP A N 1
ATOM 952 C CA . ASP A 1 120 ? -22.768 1.914 29.575 1.00 94.94 120 ASP A CA 1
ATOM 953 C C . ASP A 1 120 ? -23.209 0.581 30.191 1.00 94.94 120 ASP A C 1
ATOM 955 O O . ASP A 1 120 ? -24.088 0.554 31.055 1.00 94.94 120 ASP A O 1
ATOM 959 N N . LEU A 1 121 ? -22.574 -0.529 29.803 1.00 92.38 121 LEU A N 1
ATOM 960 C CA . LEU A 1 121 ? -22.842 -1.839 30.393 1.00 92.38 121 LEU A CA 1
ATOM 961 C C . LEU A 1 121 ? -22.538 -1.849 31.892 1.00 92.38 121 LEU A C 1
ATOM 963 O O . LEU A 1 121 ? -23.394 -2.269 32.669 1.00 92.38 121 LEU A O 1
ATOM 967 N N . CYS A 1 122 ? -21.376 -1.350 32.320 1.00 91.00 122 CYS A N 1
ATOM 968 C CA . CYS A 1 122 ? -21.025 -1.244 33.740 1.00 91.00 122 CYS A CA 1
ATOM 969 C C . CYS A 1 122 ? -22.047 -0.412 34.531 1.00 91.00 122 CYS A C 1
ATOM 971 O O . CYS A 1 122 ? -22.462 -0.807 35.624 1.00 91.00 122 CYS A O 1
ATOM 973 N N . ASN A 1 123 ? -22.500 0.710 33.968 1.00 92.56 123 ASN A N 1
ATOM 974 C CA . ASN A 1 123 ? -23.522 1.561 34.571 1.00 92.56 123 ASN A CA 1
ATOM 975 C C . ASN A 1 123 ? -24.862 0.826 34.709 1.00 92.56 123 ASN A C 1
ATOM 977 O O . ASN A 1 123 ? -25.486 0.876 35.774 1.00 92.56 123 ASN A O 1
ATOM 981 N N . MET A 1 124 ? -25.283 0.109 33.663 1.00 92.06 124 MET A N 1
ATOM 982 C CA . MET A 1 124 ? -26.503 -0.698 33.681 1.00 92.06 124 MET A CA 1
ATOM 983 C C . MET A 1 124 ? -26.402 -1.844 34.693 1.00 92.06 124 MET A C 1
ATOM 985 O O . MET A 1 124 ? -27.303 -1.994 35.515 1.00 92.06 124 MET A O 1
ATOM 989 N N . PHE A 1 125 ? -25.305 -2.607 34.707 1.00 92.19 125 PHE A N 1
ATOM 990 C CA . PHE A 1 125 ? -25.076 -3.673 35.689 1.00 92.19 125 PHE A CA 1
ATOM 991 C C . PHE A 1 125 ? -25.086 -3.137 37.127 1.00 92.19 125 PHE A C 1
ATOM 993 O O . PHE A 1 125 ? -25.786 -3.688 37.972 1.00 92.19 125 PHE A O 1
ATOM 1000 N N . SER A 1 126 ? -24.435 -2.000 37.400 1.00 90.00 126 SER A N 1
ATOM 1001 C CA . SER A 1 126 ? -24.488 -1.361 38.723 1.00 90.00 126 SER A CA 1
ATOM 1002 C C . SER A 1 126 ? -25.903 -0.908 39.107 1.00 90.00 126 SER A C 1
ATOM 1004 O O . SER A 1 126 ? -26.290 -1.001 40.274 1.00 90.00 126 SER A O 1
ATOM 1006 N N . GLN A 1 127 ? -26.702 -0.422 38.150 1.00 93.31 127 GLN A N 1
ATOM 1007 C CA . GLN A 1 127 ? -28.108 -0.086 38.390 1.00 93.31 127 GLN A CA 1
ATOM 1008 C C . GLN A 1 127 ? -28.928 -1.334 38.741 1.00 93.31 127 GLN A C 1
ATOM 1010 O O . GLN A 1 127 ? -29.722 -1.282 39.683 1.00 93.31 127 GLN A O 1
ATOM 1015 N N . TYR A 1 128 ? -28.715 -2.448 38.034 1.00 87.44 128 TYR A N 1
ATOM 1016 C CA . TYR A 1 128 ? -29.349 -3.725 38.361 1.00 87.44 128 TYR A CA 1
ATOM 1017 C C . TYR A 1 128 ? -28.960 -4.212 39.761 1.00 87.44 128 TYR A C 1
ATOM 1019 O O . TYR A 1 128 ? -29.853 -4.573 40.526 1.00 87.44 128 TYR A O 1
ATOM 1027 N N . ASP A 1 129 ? -27.680 -4.146 40.136 1.00 86.75 129 ASP A N 1
ATOM 1028 C CA . ASP A 1 129 ? -27.211 -4.542 41.471 1.00 86.75 129 ASP A CA 1
ATOM 1029 C C . ASP A 1 129 ? -27.835 -3.688 42.582 1.00 86.75 129 ASP A C 1
ATOM 1031 O O . ASP A 1 129 ? -28.257 -4.216 43.613 1.00 86.75 129 ASP A O 1
ATOM 1035 N N . LYS A 1 130 ? -27.954 -2.369 42.369 1.00 86.75 130 LYS A N 1
ATOM 1036 C CA . LYS A 1 130 ? -28.629 -1.460 43.312 1.00 86.75 130 LYS A CA 1
ATOM 1037 C C . LYS A 1 130 ? -30.098 -1.830 43.498 1.00 86.75 130 LYS A C 1
ATOM 1039 O O . LYS A 1 130 ? -30.548 -1.967 44.631 1.00 86.75 130 LYS A O 1
ATOM 1044 N N . LEU A 1 131 ? -30.830 -2.041 42.402 1.00 87.12 131 LEU A N 1
ATOM 1045 C CA . LEU A 1 131 ? -32.242 -2.432 42.456 1.00 87.12 131 LEU A CA 1
ATOM 1046 C C . LEU A 1 131 ? -32.433 -3.808 43.110 1.00 87.12 131 LEU A C 1
ATOM 1048 O O . LEU A 1 131 ? -33.362 -3.997 43.894 1.00 87.12 131 LEU A O 1
ATOM 1052 N N . ALA A 1 132 ? -31.547 -4.763 42.819 1.00 87.62 132 ALA A N 1
ATOM 1053 C CA . ALA A 1 132 ? -31.559 -6.081 43.443 1.00 87.62 132 ALA A CA 1
ATOM 1054 C C . ALA A 1 132 ? -31.294 -5.996 44.956 1.00 87.62 132 ALA A C 1
ATOM 1056 O O . ALA A 1 132 ? -31.955 -6.686 45.736 1.00 87.62 132 ALA A O 1
ATOM 1057 N N . PHE A 1 133 ? -30.372 -5.127 45.381 1.00 84.69 133 PHE A N 1
ATOM 1058 C CA . PHE A 1 133 ? -30.090 -4.871 46.793 1.00 84.69 133 PHE A CA 1
ATOM 1059 C C . PHE A 1 133 ? -31.281 -4.222 47.511 1.00 84.69 133 PHE A C 1
ATOM 1061 O O . PHE A 1 133 ? -31.671 -4.701 48.576 1.00 84.69 133 PHE A O 1
ATOM 1068 N N . ASP A 1 134 ? -31.902 -3.199 46.917 1.00 80.25 134 ASP A N 1
ATOM 1069 C CA . ASP A 1 134 ? -33.088 -2.531 47.475 1.00 80.25 134 ASP A CA 1
ATOM 1070 C C . ASP A 1 134 ? -34.264 -3.510 47.651 1.00 80.25 13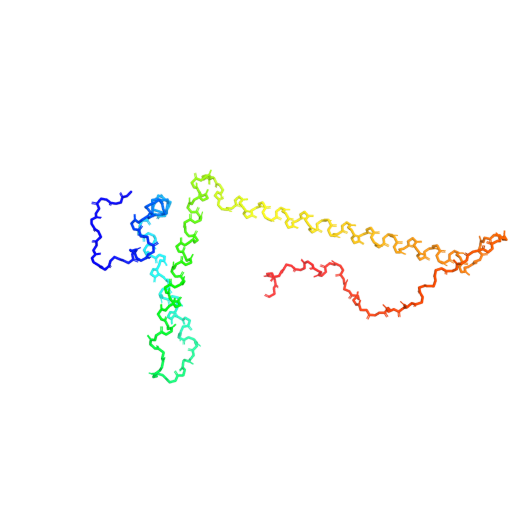4 ASP A C 1
ATOM 1072 O O . ASP A 1 134 ? -34.959 -3.490 48.672 1.00 80.25 134 ASP A O 1
ATOM 1076 N N . PHE A 1 135 ? -34.450 -4.422 46.690 1.00 84.25 135 PHE A N 1
ATOM 1077 C CA . PHE A 1 135 ? -35.447 -5.492 46.766 1.00 84.25 135 PHE A CA 1
ATOM 1078 C C . PHE A 1 135 ? -35.136 -6.507 47.880 1.00 84.25 135 PHE A C 1
ATOM 1080 O O . PHE A 1 135 ? -36.034 -6.893 48.629 1.00 84.25 135 PHE A O 1
ATOM 1087 N N . LEU A 1 136 ? -33.872 -6.923 48.024 1.00 80.50 136 LEU A N 1
ATOM 1088 C CA . LEU A 1 136 ? -33.447 -7.900 49.035 1.00 80.50 136 LEU A CA 1
ATOM 1089 C C . LEU A 1 136 ? -33.490 -7.334 50.465 1.00 80.50 136 LEU A C 1
ATOM 1091 O O . LEU A 1 136 ? -33.823 -8.056 51.404 1.00 80.50 136 LEU A O 1
ATOM 1095 N N . MET A 1 137 ? -33.159 -6.053 50.634 1.00 74.06 137 MET A N 1
ATOM 1096 C CA . MET A 1 137 ? -33.067 -5.392 51.941 1.00 74.06 137 MET A CA 1
ATOM 1097 C C . MET A 1 137 ? -34.412 -4.850 52.457 1.00 74.06 137 MET A C 1
ATOM 1099 O O . MET A 1 137 ? -34.476 -4.347 53.579 1.00 74.06 137 MET A O 1
ATOM 1103 N N . GLY A 1 138 ? -35.502 -5.003 51.695 1.00 63.69 138 GLY A N 1
ATOM 1104 C CA . GLY A 1 138 ? -36.873 -4.876 52.200 1.00 63.69 138 GLY A CA 1
ATOM 1105 C C . GLY A 1 138 ? -37.298 -3.469 52.632 1.00 63.69 138 GLY A C 1
ATOM 1106 O O . GLY A 1 138 ? -38.154 -3.334 53.507 1.00 63.69 138 GLY A O 1
ATOM 1107 N N . THR A 1 139 ? -36.748 -2.406 52.041 1.00 54.12 139 THR A N 1
ATOM 1108 C CA . THR A 1 139 ? -37.126 -1.017 52.369 1.00 54.12 139 THR A CA 1
ATOM 1109 C C . THR A 1 139 ? -38.251 -0.476 51.477 1.00 54.12 139 THR A C 1
ATOM 1111 O O . THR A 1 139 ? -38.219 0.680 51.060 1.00 54.12 139 THR A O 1
ATOM 1114 N N . GLY A 1 140 ? -39.255 -1.305 51.176 1.00 50.28 140 GLY A N 1
ATOM 1115 C CA . GLY A 1 140 ? -40.437 -0.935 50.394 1.00 50.28 140 GLY A CA 1
ATOM 1116 C C . GLY A 1 140 ? -41.691 -1.620 50.936 1.00 50.28 140 GLY A C 1
ATOM 1117 O O . GLY A 1 140 ? -41.749 -2.842 51.029 1.00 50.28 140 GLY A O 1
ATOM 1118 N N . SER A 1 141 ? -42.669 -0.817 51.351 1.00 47.84 141 SER A N 1
ATOM 1119 C CA . SER A 1 141 ? -43.948 -1.253 51.910 1.00 47.84 141 SER A CA 1
ATOM 1120 C C . SER A 1 141 ? -44.803 -2.068 50.926 1.00 47.84 141 SER A C 1
ATOM 1122 O O . SER A 1 141 ? -44.842 -1.768 49.741 1.00 47.84 141 SER A O 1
ATOM 1124 N N . GLN A 1 142 ? -45.477 -3.066 51.505 1.00 48.62 142 GLN A N 1
ATOM 1125 C CA . GLN A 1 142 ? -46.629 -3.874 51.076 1.00 48.62 142 GLN A CA 1
ATOM 1126 C C . GLN A 1 142 ? -47.262 -3.683 49.678 1.00 48.62 142 GLN A C 1
ATOM 1128 O O . GLN A 1 142 ? -47.758 -2.615 49.333 1.00 48.62 142 GLN A O 1
ATOM 1133 N N . ASP A 1 143 ? -47.388 -4.849 49.034 1.00 42.56 143 ASP A N 1
ATOM 1134 C CA . ASP A 1 143 ? -48.519 -5.380 48.259 1.00 42.56 143 ASP A CA 1
ATOM 1135 C C . ASP A 1 143 ? -48.353 -5.589 46.739 1.00 42.56 143 ASP A C 1
ATOM 1137 O O . ASP A 1 143 ? -47.967 -4.725 45.961 1.00 42.56 143 ASP A O 1
ATOM 1141 N N . ASP A 1 144 ? -48.749 -6.816 46.391 1.00 40.66 144 ASP A N 1
ATOM 1142 C CA . ASP A 1 144 ? -49.101 -7.417 45.110 1.00 40.66 144 ASP A CA 1
ATOM 1143 C C . ASP A 1 144 ? -48.034 -8.074 44.210 1.00 40.66 144 ASP A C 1
ATOM 1145 O O . ASP A 1 144 ? -47.169 -7.487 43.566 1.00 40.66 144 ASP A O 1
ATOM 1149 N N . HIS A 1 145 ? -48.204 -9.398 44.162 1.00 58.78 145 HIS A N 1
ATOM 1150 C CA . HIS A 1 145 ? -47.613 -10.416 43.311 1.00 58.78 145 HIS A CA 1
ATOM 1151 C C . HIS A 1 145 ? -47.364 -9.988 41.855 1.00 58.78 145 HIS A C 1
ATOM 1153 O O . HIS A 1 145 ? -48.331 -9.784 41.129 1.00 58.78 145 HIS A O 1
ATOM 1159 N N . HIS A 1 146 ? -46.121 -10.102 41.362 1.00 42.78 146 HIS A N 1
ATOM 1160 C CA . HIS A 1 146 ? -45.838 -10.718 40.053 1.00 42.78 146 HIS A CA 1
ATOM 1161 C C . HIS A 1 146 ? -44.353 -11.086 39.848 1.00 42.78 146 HIS A C 1
ATOM 1163 O O . HIS A 1 146 ? -43.466 -10.248 39.889 1.00 42.78 146 HIS A O 1
ATOM 1169 N N . VAL A 1 147 ? -44.157 -12.391 39.622 1.00 43.06 147 VAL A N 1
ATOM 1170 C CA . VAL A 1 147 ? -43.108 -13.110 38.872 1.00 43.06 147 VAL A CA 1
ATOM 1171 C C . VAL A 1 147 ? -41.665 -12.577 38.932 1.00 43.06 147 VAL A C 1
ATOM 1173 O O . VAL A 1 147 ? -41.287 -11.621 38.265 1.00 43.06 147 VAL A O 1
ATOM 1176 N N . ILE A 1 148 ? -40.829 -13.345 39.634 1.00 44.97 148 ILE A N 1
ATOM 1177 C CA . ILE A 1 148 ? -39.361 -13.306 39.601 1.00 44.97 148 ILE A CA 1
ATOM 1178 C C . ILE A 1 148 ? -38.869 -13.592 38.165 1.00 44.97 148 ILE A C 1
ATOM 1180 O O . ILE A 1 148 ? -39.179 -14.672 37.648 1.00 44.97 148 ILE A O 1
ATOM 1184 N N . PRO A 1 149 ? -38.027 -12.753 37.530 1.00 42.41 149 PRO A N 1
ATOM 1185 C CA . PRO A 1 149 ? -37.136 -13.239 36.489 1.00 42.41 149 PRO A CA 1
ATOM 1186 C C . PRO A 1 149 ? -36.026 -14.022 37.192 1.00 42.41 149 PRO A C 1
ATOM 1188 O O . PRO A 1 149 ? -35.105 -13.455 37.778 1.00 42.41 149 PRO A O 1
ATOM 1191 N N . SER A 1 150 ? -36.161 -15.348 37.212 1.00 50.25 150 SER A N 1
ATOM 1192 C CA . SER A 1 150 ? -35.072 -16.219 37.636 1.00 50.25 150 SER A CA 1
ATOM 1193 C C . SER A 1 150 ? -33.963 -16.097 36.602 1.00 50.25 150 SER A C 1
ATOM 1195 O O . SER A 1 150 ? -34.087 -16.602 35.489 1.00 50.25 150 SER A O 1
ATOM 1197 N N . ILE A 1 151 ? -32.881 -15.426 36.977 1.00 47.16 151 ILE A N 1
ATOM 1198 C CA . ILE A 1 151 ? -31.577 -15.641 36.360 1.00 47.16 151 ILE A CA 1
ATOM 1199 C C . ILE A 1 151 ? -30.675 -16.197 37.458 1.00 47.16 151 ILE A C 1
ATOM 1201 O O . ILE A 1 151 ? -29.730 -15.569 37.920 1.00 47.16 151 ILE A O 1
ATOM 1205 N N . ALA A 1 152 ? -31.019 -17.394 37.934 1.00 45.97 152 ALA A N 1
ATOM 1206 C CA . ALA A 1 152 ? -30.026 -18.236 38.570 1.00 45.97 152 ALA A CA 1
ATOM 1207 C C . ALA A 1 152 ? -29.112 -18.747 37.453 1.00 45.97 152 ALA A C 1
ATOM 1209 O O . ALA A 1 152 ? -29.490 -19.661 36.729 1.00 45.97 152 ALA A O 1
ATOM 1210 N N . ASN A 1 153 ? -27.971 -18.083 37.273 1.00 42.31 153 ASN A N 1
ATOM 1211 C CA . ASN A 1 153 ? -26.683 -18.710 36.987 1.00 42.31 153 ASN A CA 1
ATOM 1212 C C . ASN A 1 153 ? -25.577 -17.676 37.191 1.00 42.31 153 ASN A C 1
ATOM 1214 O O . ASN A 1 153 ? -25.227 -16.887 36.319 1.00 42.31 153 ASN A O 1
ATOM 1218 N N . THR A 1 154 ? -25.049 -17.708 38.407 1.00 48.53 154 THR A N 1
ATOM 1219 C CA . THR A 1 154 ? -23.748 -17.179 38.781 1.00 48.53 154 THR A CA 1
ATOM 1220 C C . THR A 1 154 ? -22.673 -18.022 38.086 1.00 48.53 154 THR A C 1
ATOM 1222 O O . THR A 1 154 ? -22.230 -19.030 38.626 1.00 48.53 154 THR A O 1
ATOM 1225 N N . GLU A 1 155 ? -22.246 -17.620 36.890 1.00 38.03 155 GLU A N 1
ATOM 1226 C CA . GLU A 1 155 ? -20.881 -17.880 36.413 1.00 38.03 155 GLU A CA 1
ATOM 1227 C C . GLU A 1 155 ? -20.059 -16.616 36.661 1.00 38.03 155 GLU A C 1
ATOM 1229 O O . GLU A 1 155 ? -19.760 -15.816 35.783 1.00 38.03 155 GLU A O 1
ATOM 1234 N N . GLN A 1 156 ? -19.741 -16.419 37.935 1.00 44.97 156 GLN A N 1
ATOM 1235 C CA . GLN A 1 156 ? -18.745 -15.468 38.385 1.00 44.97 156 GLN A CA 1
ATOM 1236 C C . GLN A 1 156 ? -17.419 -16.223 38.470 1.00 44.97 156 GLN A C 1
ATOM 1238 O O . GLN A 1 156 ? -17.127 -16.811 39.505 1.00 44.97 156 GLN A O 1
ATOM 1243 N N . ALA A 1 157 ? -16.676 -16.278 37.363 1.00 39.34 157 ALA A N 1
ATOM 1244 C CA . ALA A 1 157 ? -15.216 -16.430 37.341 1.00 39.34 157 ALA A CA 1
ATOM 1245 C C . ALA A 1 157 ? -14.726 -16.585 35.898 1.00 39.34 157 ALA A C 1
ATOM 1247 O O . ALA A 1 157 ? -14.458 -17.696 35.457 1.00 39.34 157 ALA A O 1
ATOM 1248 N N . LEU A 1 158 ? -14.569 -15.482 35.171 1.00 38.31 158 LEU A N 1
ATOM 1249 C CA . LEU A 1 158 ? -13.548 -15.379 34.130 1.00 38.31 158 LEU A CA 1
ATOM 1250 C C . LEU A 1 158 ? -13.364 -13.898 33.797 1.00 38.31 158 LEU A C 1
ATOM 1252 O O . LEU A 1 158 ? -14.304 -13.243 33.361 1.00 38.31 158 LEU A O 1
ATOM 1256 N N . TYR A 1 159 ? -12.128 -13.439 34.002 1.00 38.41 159 TYR A N 1
ATOM 1257 C CA . TYR A 1 159 ? -11.572 -12.149 33.596 1.00 38.41 159 TYR A CA 1
ATOM 1258 C C . TYR A 1 159 ? -11.855 -10.961 34.543 1.00 38.41 159 TYR A C 1
ATOM 1260 O O . TYR A 1 159 ? -12.571 -10.023 34.210 1.00 38.41 159 TYR A O 1
ATOM 1268 N N . GLU A 1 160 ? -11.171 -10.943 35.697 1.00 43.31 160 GLU A N 1
ATOM 1269 C CA . GLU A 1 160 ? -10.492 -9.704 36.116 1.00 43.31 160 GLU A CA 1
ATOM 1270 C C . GLU A 1 160 ? -9.395 -9.431 35.076 1.00 43.31 160 GLU A C 1
ATOM 1272 O O . GLU A 1 160 ? -8.240 -9.795 35.269 1.00 43.31 160 GLU A O 1
ATOM 1277 N N . GLU A 1 161 ? -9.754 -8.852 33.935 1.00 45.75 161 GLU A N 1
ATOM 1278 C CA . GLU A 1 161 ? -8.764 -8.140 33.137 1.00 45.75 161 GLU A CA 1
ATOM 1279 C C . GLU A 1 161 ? -8.990 -6.664 33.385 1.00 45.75 161 GLU A C 1
ATOM 1281 O O . GLU A 1 161 ? -10.066 -6.120 33.128 1.00 45.75 161 GLU A O 1
ATOM 1286 N N . ASP A 1 162 ? -7.953 -6.047 33.932 1.00 50.44 162 ASP A N 1
ATOM 1287 C CA . ASP A 1 162 ? -7.749 -4.614 33.937 1.00 50.44 162 ASP A CA 1
ATOM 1288 C C . ASP A 1 162 ? -8.148 -4.038 32.560 1.00 50.44 162 ASP A C 1
ATOM 1290 O O . ASP A 1 162 ? -7.492 -4.341 31.556 1.00 50.44 162 ASP A O 1
ATOM 1294 N N . PRO A 1 163 ? -9.213 -3.217 32.468 1.00 51.69 163 PRO A N 1
ATOM 1295 C CA . PRO A 1 163 ? -9.664 -2.641 31.201 1.00 51.69 163 PRO A CA 1
ATOM 1296 C C . PRO A 1 163 ? -8.593 -1.791 30.499 1.00 51.69 163 PRO A C 1
ATOM 1298 O O . PRO A 1 163 ? -8.735 -1.483 29.316 1.00 51.69 163 PRO A O 1
ATOM 1301 N N . SER A 1 164 ? -7.509 -1.429 31.199 1.00 55.78 164 SER A N 1
ATOM 1302 C CA . SER A 1 164 ? -6.360 -0.731 30.620 1.00 55.78 164 SER A CA 1
ATOM 1303 C C . SER A 1 164 ? -5.353 -1.648 29.904 1.00 55.78 164 SER A C 1
ATOM 1305 O O . SER A 1 164 ? -4.561 -1.155 29.101 1.00 55.78 164 SER A O 1
ATOM 1307 N N . LEU A 1 165 ? -5.407 -2.972 30.110 1.00 52.78 165 LEU A N 1
ATOM 1308 C CA . LEU A 1 165 ? -4.523 -3.941 29.443 1.00 52.78 165 LEU A CA 1
ATOM 1309 C C . LEU A 1 165 ? -5.021 -4.391 28.066 1.00 52.78 165 LEU A C 1
ATOM 1311 O O . LEU A 1 165 ? -4.213 -4.830 27.247 1.00 52.78 165 LEU A O 1
ATOM 1315 N N . PHE A 1 166 ? -6.315 -4.237 27.770 1.00 52.75 166 PHE A N 1
ATOM 1316 C CA . PHE A 1 166 ? -6.907 -4.662 26.494 1.00 52.75 166 PHE A CA 1
ATOM 1317 C C . PHE A 1 166 ? -6.305 -3.939 25.271 1.00 52.75 166 PHE A C 1
ATOM 1319 O O . PHE A 1 166 ? -6.292 -4.489 24.172 1.00 52.75 166 PHE A O 1
ATOM 1326 N N . TRP A 1 167 ? -5.743 -2.743 25.475 1.00 47.31 167 TRP A N 1
ATOM 1327 C CA . TRP A 1 167 ? -5.147 -1.910 24.427 1.00 47.31 167 TRP A CA 1
ATOM 1328 C C . TRP A 1 167 ? -3.645 -1.677 24.593 1.00 47.31 167 TRP A C 1
ATOM 1330 O O . TRP A 1 167 ? -3.126 -0.692 24.069 1.00 47.31 167 TRP A O 1
ATOM 1340 N N . SER A 1 168 ? -2.917 -2.565 25.281 1.00 56.59 168 SER A N 1
ATOM 1341 C CA . SER A 1 168 ? -1.453 -2.510 25.183 1.00 56.59 168 SER A CA 1
ATOM 1342 C C . SER A 1 168 ? -1.075 -2.630 23.702 1.00 56.59 168 SER A C 1
ATOM 1344 O O . SER A 1 168 ? -1.444 -3.628 23.071 1.00 56.59 168 SER A O 1
ATOM 1346 N N . PRO A 1 169 ? -0.417 -1.621 23.101 1.00 53.62 169 PRO A N 1
ATOM 1347 C CA . PRO A 1 169 ? -0.129 -1.646 21.683 1.00 53.62 169 PRO A CA 1
ATOM 1348 C C . PRO A 1 169 ? 0.678 -2.903 21.365 1.00 53.62 169 PRO A C 1
ATOM 1350 O O . PRO A 1 169 ? 1.752 -3.121 21.918 1.00 53.62 169 PRO A O 1
ATOM 1353 N N . LEU A 1 170 ? 0.174 -3.737 20.453 1.00 48.59 170 LEU A N 1
ATOM 1354 C CA . LEU A 1 170 ? 0.771 -5.031 20.085 1.00 48.59 170 LEU A CA 1
ATOM 1355 C C . LEU A 1 170 ? 2.223 -4.926 19.546 1.00 48.59 170 LEU A C 1
ATOM 1357 O O . LEU A 1 170 ? 2.824 -5.930 19.184 1.00 48.59 170 LEU A O 1
ATOM 1361 N N . TRP A 1 171 ? 2.789 -3.719 19.450 1.00 53.44 171 TRP A N 1
ATOM 1362 C CA . TRP A 1 171 ? 4.152 -3.445 18.998 1.00 53.44 171 TRP A CA 1
ATOM 1363 C C . TRP A 1 171 ? 5.162 -3.193 20.135 1.00 53.44 171 TRP A C 1
ATOM 1365 O O . TRP A 1 171 ? 6.336 -2.979 19.843 1.00 53.44 171 TRP A O 1
ATOM 1375 N N . GLU A 1 172 ? 4.744 -3.246 21.404 1.00 46.28 172 GLU A N 1
ATOM 1376 C CA . GLU A 1 172 ? 5.618 -3.091 22.587 1.00 46.28 172 GLU A CA 1
ATOM 1377 C C . GLU A 1 172 ? 6.010 -4.426 23.265 1.00 46.28 172 GLU A C 1
ATOM 1379 O O . GLU A 1 172 ? 6.504 -4.419 24.393 1.00 46.28 172 GLU A O 1
ATOM 1384 N N . ALA A 1 173 ? 5.845 -5.565 22.576 1.00 37.84 173 ALA A N 1
ATOM 1385 C CA . ALA A 1 173 ? 6.215 -6.907 23.055 1.00 37.84 173 ALA A CA 1
ATOM 1386 C C . ALA A 1 173 ? 7.437 -7.504 22.336 1.00 37.84 173 ALA A C 1
ATOM 1388 O O . ALA A 1 173 ? 7.546 -7.344 21.097 1.00 37.84 173 ALA A O 1
#

Mean predicted aligned error: 14.42 Å

Solvent-accessible surface area (backbone atoms only — not comparable to full-atom values): 10831 Å² total; per-residue (Å²): 126,78,94,65,81,81,59,98,82,44,92,55,49,90,79,46,46,86,93,46,58,63,58,48,42,44,29,39,72,68,59,30,65,71,50,52,54,49,56,56,54,48,51,60,52,54,52,53,53,56,54,69,74,47,83,77,78,87,93,81,80,78,79,70,72,62,60,56,58,59,52,48,52,46,48,51,49,50,52,52,45,38,52,45,25,51,27,32,72,78,32,78,86,50,26,54,54,50,56,52,50,55,51,50,53,49,50,54,50,53,52,50,50,51,53,50,54,51,50,51,48,52,53,49,53,52,51,50,53,51,55,53,47,52,64,72,70,61,84,69,84,87,88,82,92,78,82,81,84,82,77,88,71,88,82,86,82,83,75,97,62,63,82,78,61,82,66,60,64,88,82,80,118

Radius of gyration: 30.63 Å; Cα contacts (8 Å, |Δi|>4): 56; chains: 1; bounding box: 71×49×79 Å

Secondary structure (DSSP, 8-state):
---SPPPTT-TTTTTS-TT-HHHHHHHHHHH-HHHHHHHHHHHHHHHHHHHHHS----SSS-SSHHHHHHHHHHHHHHHHHHHHHHHHHH-TTTHHHHHHHHHHHHHHHHHHHHHHHHHHHHHHHHHHHHHHHHHHTT-S-----------------S----TTTTT--TT--

Foldseek 3Di:
DDPDDADPPRVCPVQCPPVCPVLVVLLCVPQNPVRLVVVLVVLVVVVVVVCVVPPDPDDDDPDPPPVVVSVVVNNVVSVVSSQQSVQCVVPVPQRCVVVVVVVVVVVVVVVVVVVVVVVVVVVVVVVVVVVVCCVVVPPDDDDDDDDDPDPPDPPPDDDPDDPVVVPPPPVPD

InterPro domains:
  IPR004883 Lateral organ boundaries, LOB [PF03195] (1-44)
  IPR004883 Lateral organ boundaries, LOB [PF03195] (67-118)
  IPR004883 Lateral organ boundaries, LOB [PS50891] (1-121)